Protein AF-A0AAP4BVQ0-F1 (afdb_monomer_lite)

Foldseek 3Di:
DDDDDDDDDPPPPPPPDPPVPLDPVPPPDSVLLVVLLCCLLVVVVVVVDDPVVNVVSQVVLVVDPSSNVVSVVVVVVSVVVVCVVCVVPVPDDPDPPPVVVVVVVVVVVVVVVVVVVVVVVD

Radius of gyration: 25.24 Å; chains: 1; bounding box: 69×45×67 Å

pLDDT: mean 72.68, std 19.27, range [38.62, 94.81]

Structure (mmCIF, N/CA/C/O backbone):
data_AF-A0AAP4BVQ0-F1
#
_entry.id   AF-A0AAP4BVQ0-F1
#
loop_
_atom_site.group_PDB
_atom_site.id
_atom_site.type_symbol
_atom_site.label_atom_id
_atom_site.label_alt_id
_atom_site.label_comp_id
_atom_site.label_asym_id
_atom_site.label_entity_id
_atom_site.label_seq_id
_atom_site.pdbx_PDB_ins_code
_atom_site.Cartn_x
_atom_site.Cartn_y
_atom_site.Cartn_z
_atom_site.occupancy
_atom_site.B_iso_or_equiv
_atom_site.auth_seq_id
_atom_site.auth_comp_id
_atom_site.auth_asym_id
_atom_site.auth_atom_id
_atom_site.pdbx_PDB_model_num
ATOM 1 N N . MET A 1 1 ? -35.764 2.721 -52.934 1.00 47.00 1 MET A N 1
ATOM 2 C CA . MET A 1 1 ? -36.577 3.657 -52.129 1.00 47.00 1 MET A CA 1
ATOM 3 C C . MET A 1 1 ? -36.946 2.973 -50.827 1.00 47.00 1 MET A C 1
ATOM 5 O O . MET A 1 1 ? -37.766 2.073 -50.873 1.00 47.00 1 MET A O 1
ATOM 9 N N . GLN A 1 2 ? -36.335 3.367 -49.711 1.00 41.88 2 GLN A N 1
ATOM 10 C CA . GLN A 1 2 ? -37.037 3.649 -48.455 1.00 41.88 2 GLN A CA 1
ATOM 11 C C . GLN A 1 2 ? -36.041 4.256 -47.462 1.00 41.88 2 GLN A C 1
ATOM 13 O O . GLN A 1 2 ? -34.983 3.713 -47.165 1.00 41.88 2 GLN A O 1
ATOM 18 N 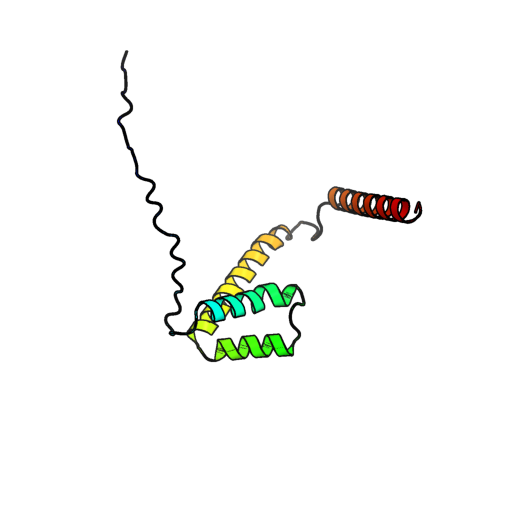N . ARG A 1 3 ? -36.400 5.477 -47.088 1.00 43.16 3 ARG A N 1
ATOM 19 C CA . ARG A 1 3 ? -35.766 6.440 -46.203 1.00 43.16 3 ARG A CA 1
ATOM 20 C C . ARG A 1 3 ? -36.080 6.020 -44.771 1.00 43.16 3 ARG A C 1
ATOM 22 O O . ARG A 1 3 ? -37.255 5.917 -44.439 1.00 43.16 3 ARG A O 1
ATOM 29 N N . TRP A 1 4 ? -35.059 5.812 -43.948 1.00 42.03 4 TRP A N 1
ATOM 30 C CA . TRP A 1 4 ? -35.228 5.669 -42.505 1.00 42.03 4 TRP A CA 1
ATOM 31 C C . TRP A 1 4 ? -34.676 6.922 -41.839 1.00 42.03 4 TRP A C 1
ATOM 33 O O . TRP A 1 4 ? -33.481 7.200 -41.879 1.00 42.03 4 TRP A O 1
ATOM 43 N N . ASN A 1 5 ? -35.612 7.728 -41.340 1.00 42.34 5 ASN A N 1
ATOM 44 C CA . ASN A 1 5 ? -35.358 8.928 -40.561 1.00 42.34 5 ASN A CA 1
ATOM 45 C C . ASN A 1 5 ? -34.653 8.522 -39.258 1.00 42.34 5 ASN A C 1
ATOM 47 O O . ASN A 1 5 ? -35.155 7.660 -38.539 1.00 42.34 5 ASN A O 1
ATOM 51 N N . ALA A 1 6 ? -33.511 9.143 -38.961 1.00 42.50 6 ALA A N 1
ATOM 52 C CA . ALA A 1 6 ? -32.888 9.051 -37.650 1.00 42.50 6 ALA A CA 1
ATOM 53 C C . ALA A 1 6 ? -33.754 9.842 -36.664 1.00 42.50 6 ALA A C 1
ATOM 55 O O . ALA A 1 6 ? -33.818 11.070 -36.727 1.00 42.50 6 ALA A O 1
ATOM 56 N N . HIS A 1 7 ? -34.479 9.111 -35.823 1.00 41.09 7 HIS A N 1
ATOM 57 C CA . HIS A 1 7 ? -35.153 9.662 -34.663 1.00 41.09 7 HIS A CA 1
ATOM 58 C C . HIS A 1 7 ? -34.091 9.974 -33.606 1.00 41.09 7 HIS A C 1
ATOM 60 O O . HIS A 1 7 ? -33.329 9.108 -33.186 1.00 41.09 7 HIS A O 1
ATOM 66 N N . GLU A 1 8 ? -34.046 11.251 -33.269 1.00 47.75 8 GLU A N 1
ATOM 67 C CA . GLU A 1 8 ? -33.634 11.859 -32.013 1.00 47.75 8 GLU A CA 1
ATOM 68 C C . GLU A 1 8 ? -33.653 10.895 -30.810 1.00 47.75 8 GLU A C 1
ATOM 70 O O . GLU A 1 8 ? -34.715 10.478 -30.353 1.00 47.75 8 GLU A O 1
ATOM 75 N N . SER A 1 9 ? -32.464 10.595 -30.286 1.00 40.69 9 SER A N 1
ATOM 76 C CA . SER A 1 9 ? -32.248 10.238 -28.883 1.00 40.69 9 SER A CA 1
ATOM 77 C C . SER A 1 9 ? -31.143 11.149 -28.373 1.00 40.69 9 SER A C 1
ATOM 79 O O . SER A 1 9 ? -29.952 10.862 -28.4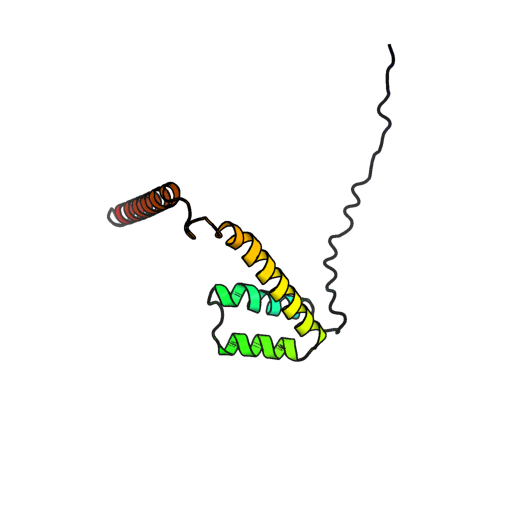87 1.00 40.69 9 SER A O 1
ATOM 81 N N . ALA A 1 10 ? -31.563 12.314 -27.884 1.00 44.50 10 ALA A N 1
ATOM 82 C CA . ALA A 1 10 ? -30.790 13.101 -26.944 1.00 44.50 10 ALA A CA 1
ATOM 83 C C . ALA A 1 10 ? -30.750 12.316 -25.626 1.00 44.50 10 ALA A C 1
ATOM 85 O O . ALA A 1 10 ? -31.527 12.580 -24.711 1.00 44.50 10 ALA A O 1
A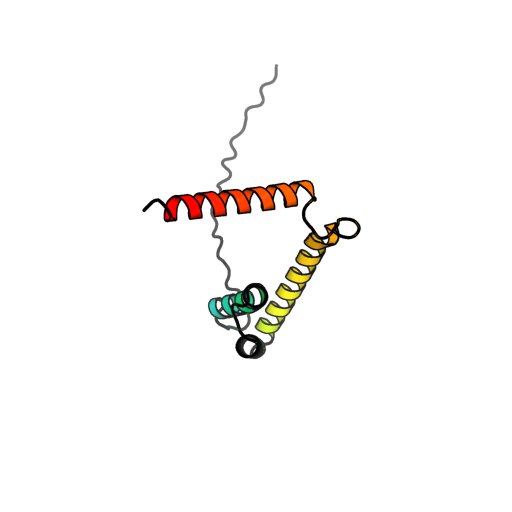TOM 86 N N . ASP A 1 11 ? -29.883 11.308 -25.560 1.00 43.12 11 ASP A N 1
ATOM 87 C CA . ASP A 1 11 ? -29.552 10.675 -24.294 1.00 43.12 11 ASP A CA 1
ATOM 88 C C . ASP A 1 11 ? -28.599 11.622 -23.577 1.00 43.12 11 ASP A C 1
ATOM 90 O O . ASP A 1 11 ? -27.412 11.739 -23.894 1.00 43.12 11 ASP A O 1
ATOM 94 N N . ASN A 1 12 ? -29.205 12.389 -22.672 1.00 44.91 12 ASN A N 1
ATOM 95 C CA . ASN A 1 12 ? -28.544 13.193 -21.669 1.00 44.91 12 ASN A CA 1
ATOM 96 C C . ASN A 1 12 ? -27.378 12.385 -21.095 1.00 44.91 12 ASN A C 1
ATOM 98 O O . ASN A 1 12 ? -27.575 11.373 -20.424 1.00 44.91 12 ASN A O 1
ATOM 102 N N . HIS A 1 13 ? -26.154 12.832 -21.373 1.00 43.12 13 HIS A N 1
ATOM 103 C CA . HIS A 1 13 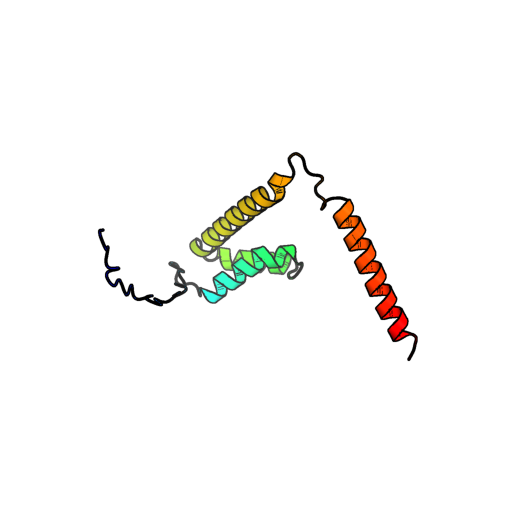? -25.020 12.481 -20.540 1.00 43.12 13 HIS A CA 1
ATOM 104 C C . HIS A 1 13 ? -25.272 13.132 -19.184 1.00 43.12 13 HIS A C 1
ATOM 106 O O . HIS A 1 13 ? -24.831 14.255 -18.932 1.00 43.12 13 HIS A O 1
ATOM 112 N N . ASP A 1 14 ? -26.019 12.421 -18.343 1.00 38.91 14 ASP A N 1
ATOM 113 C CA . ASP A 1 14 ? -26.009 12.609 -16.908 1.00 38.91 14 ASP A CA 1
ATOM 114 C C . ASP A 1 14 ? -24.552 12.442 -16.481 1.00 38.91 14 ASP A C 1
ATOM 116 O O . ASP A 1 14 ? -24.011 11.347 -16.318 1.00 38.91 14 ASP A O 1
ATOM 120 N N . ALA A 1 15 ? -23.885 13.588 -16.369 1.00 42.84 15 ALA A N 1
ATOM 121 C CA . ALA A 1 15 ? -22.658 13.781 -15.627 1.00 42.84 15 ALA A CA 1
ATOM 122 C C . ALA A 1 15 ? -22.972 13.650 -14.131 1.00 42.84 15 ALA A C 1
ATOM 124 O O . ALA A 1 15 ? -22.647 14.527 -13.326 1.00 42.84 15 ALA A O 1
ATOM 125 N N . ASP A 1 16 ? -23.622 12.547 -13.767 1.00 39.12 16 ASP A N 1
ATOM 126 C CA . ASP A 1 16 ? -23.793 12.116 -12.402 1.00 39.12 16 ASP A CA 1
ATOM 127 C C . ASP A 1 16 ? -22.416 11.680 -11.932 1.00 39.12 16 ASP A C 1
ATOM 129 O O . ASP A 1 16 ? -21.966 10.554 -12.118 1.00 39.12 16 ASP A O 1
ATOM 133 N N . SER A 1 17 ? -21.714 12.672 -11.390 1.00 43.88 17 SER A N 1
ATOM 134 C CA . SER A 1 17 ? -21.062 12.541 -10.105 1.00 43.88 17 SER A CA 1
ATOM 135 C C . SER A 1 17 ? -20.349 11.197 -9.958 1.0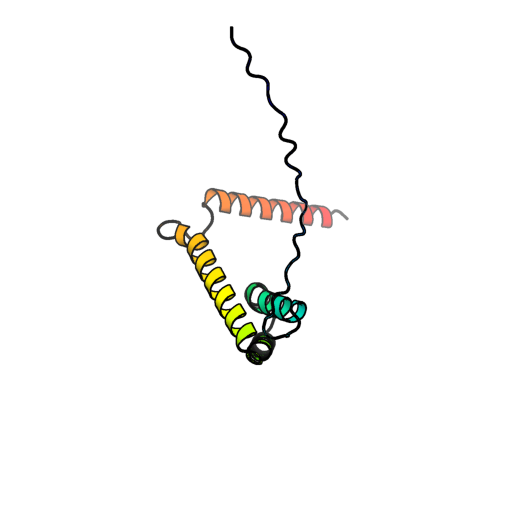0 43.88 17 SER A C 1
ATOM 137 O O . SER A 1 17 ? -20.888 10.244 -9.397 1.00 43.88 17 SER A O 1
ATOM 139 N N . TYR A 1 18 ? -19.072 11.153 -10.350 1.00 42.75 18 TYR A N 1
ATOM 140 C CA . TYR A 1 18 ? -18.102 10.337 -9.619 1.00 42.75 18 TYR A CA 1
ATOM 141 C C . TYR A 1 18 ? -18.024 10.889 -8.186 1.00 42.75 18 TYR A C 1
ATOM 143 O O . TYR A 1 18 ? -17.030 11.480 -7.762 1.00 42.75 18 TYR A O 1
ATOM 151 N N . GLY A 1 19 ? -19.114 10.741 -7.435 1.00 38.62 19 GLY A N 1
ATOM 152 C CA . GLY A 1 19 ? -19.107 10.756 -5.999 1.00 38.62 19 GLY A CA 1
ATOM 153 C C . GLY A 1 19 ? -18.256 9.564 -5.637 1.00 38.62 19 GLY A C 1
ATOM 154 O O . GLY A 1 19 ? -18.727 8.432 -5.648 1.00 38.62 19 GLY A O 1
ATOM 155 N N . GLY A 1 20 ? -16.969 9.817 -5.404 1.00 45.56 20 GLY A N 1
ATOM 156 C CA . GLY A 1 20 ? -16.120 8.903 -4.670 1.00 45.56 20 GLY A CA 1
ATOM 157 C C . GLY A 1 20 ? -16.779 8.726 -3.317 1.00 45.56 20 GLY A C 1
ATOM 158 O O . GLY A 1 20 ? -16.500 9.483 -2.391 1.00 45.56 20 GLY A O 1
ATOM 159 N N . GLU A 1 21 ? -17.720 7.789 -3.239 1.00 48.88 21 GLU A N 1
ATOM 160 C CA . GLU A 1 21 ? -18.324 7.358 -2.003 1.00 48.88 21 GLU A CA 1
ATOM 161 C C . GLU A 1 21 ? -17.170 6.839 -1.168 1.00 48.88 21 GLU A C 1
ATOM 163 O O . GLU A 1 21 ? -16.604 5.765 -1.368 1.00 48.88 21 GLU A O 1
ATOM 168 N N . THR A 1 22 ? -16.763 7.706 -0.260 1.00 55.47 22 THR A N 1
ATOM 169 C CA . THR A 1 22 ? -15.871 7.473 0.847 1.00 55.47 22 THR A CA 1
ATOM 170 C C . THR A 1 22 ? -16.504 6.427 1.768 1.00 55.47 22 THR A C 1
ATOM 172 O O . THR A 1 22 ? -16.918 6.736 2.883 1.00 55.47 22 THR A O 1
ATOM 175 N N . TYR A 1 23 ? -16.669 5.195 1.284 1.00 53.09 23 TYR A N 1
ATOM 176 C CA . TYR A 1 23 ? -17.357 4.132 1.997 1.00 53.09 23 TYR A CA 1
ATOM 177 C C . TYR A 1 23 ? -16.390 3.516 3.006 1.00 53.09 23 TYR A C 1
ATOM 179 O O . TYR A 1 23 ? -15.641 2.585 2.718 1.00 53.09 23 TYR A O 1
ATOM 187 N N . ALA A 1 24 ? -16.383 4.081 4.210 1.00 57.44 24 ALA A N 1
ATOM 188 C CA . ALA A 1 24 ? -15.845 3.434 5.394 1.00 57.44 24 ALA A CA 1
ATOM 189 C C . ALA A 1 24 ? -17.036 3.100 6.311 1.00 57.44 24 ALA A C 1
ATOM 191 O O . ALA A 1 24 ? -17.420 3.931 7.136 1.00 57.44 24 ALA A O 1
ATOM 192 N N . PRO A 1 25 ? -17.642 1.902 6.199 1.00 71.06 25 PRO A N 1
ATOM 193 C CA . PRO A 1 25 ? -18.791 1.500 7.022 1.00 71.06 25 PRO A CA 1
ATOM 194 C C . PRO A 1 25 ? -18.455 1.437 8.525 1.00 71.06 25 PRO A C 1
ATOM 196 O O . PRO A 1 25 ? -19.340 1.283 9.358 1.00 71.06 25 PRO A O 1
ATOM 199 N N . CYS A 1 26 ? -17.173 1.576 8.874 1.00 86.06 26 CYS A N 1
ATOM 200 C CA . CYS A 1 26 ? -16.636 1.655 10.227 1.00 86.06 26 CYS A CA 1
ATOM 201 C C . CYS A 1 26 ? -16.577 3.068 10.835 1.00 86.06 26 CYS A C 1
ATOM 203 O O . CYS A 1 26 ? -16.207 3.190 12.000 1.00 86.06 26 CYS A O 1
ATOM 205 N N . GLY A 1 27 ? -16.868 4.135 10.080 1.00 84.88 27 GLY A N 1
ATOM 206 C CA . GLY A 1 27 ? -16.762 5.521 10.567 1.00 84.88 27 GLY A CA 1
ATOM 207 C C . GLY A 1 27 ? -15.330 6.069 10.682 1.00 84.88 27 GLY A C 1
ATOM 208 O O . GLY A 1 27 ? -15.144 7.214 11.094 1.00 84.88 27 GLY A O 1
ATOM 209 N N . CYS A 1 28 ? -14.308 5.295 10.302 1.00 90.25 28 CYS A N 1
ATOM 210 C CA . CYS A 1 28 ? -12.936 5.789 10.183 1.00 90.25 28 CYS A CA 1
ATOM 211 C C . CYS A 1 28 ? -12.827 6.835 9.063 1.00 90.25 28 CYS A C 1
ATOM 213 O O . CYS A 1 28 ? -13.532 6.735 8.060 1.00 90.25 28 CYS A O 1
ATOM 215 N N . SER A 1 29 ? -11.905 7.801 9.195 1.00 91.06 29 SER A N 1
ATOM 216 C CA . SER A 1 29 ? -11.649 8.801 8.146 1.00 91.06 29 SER A CA 1
ATOM 217 C C . SER A 1 29 ? -11.276 8.108 6.827 1.00 91.06 29 SER A C 1
ATOM 219 O O . SER A 1 29 ? -10.204 7.500 6.737 1.00 91.06 29 SER A O 1
ATOM 221 N N . PRO A 1 30 ? -12.106 8.228 5.780 1.00 88.94 30 PRO A N 1
ATOM 222 C CA . PRO A 1 30 ? -11.857 7.557 4.508 1.00 88.94 30 PRO A CA 1
ATOM 223 C C . PRO A 1 30 ? -10.576 8.054 3.837 1.00 88.94 30 PRO A C 1
ATOM 225 O O . PRO A 1 30 ? -9.847 7.270 3.237 1.00 88.94 30 PRO A O 1
ATOM 228 N N . GLN A 1 31 ? -10.254 9.341 3.997 1.00 91.12 31 GLN A N 1
ATOM 229 C CA . GLN A 1 31 ? -9.024 9.944 3.485 1.00 91.12 31 GLN A CA 1
ATOM 230 C C . GLN A 1 31 ? -7.791 9.329 4.153 1.00 91.12 31 GLN A C 1
ATOM 232 O O . GLN A 1 31 ? -6.838 8.972 3.463 1.00 91.12 31 GLN A O 1
ATOM 237 N N . ARG A 1 32 ? -7.821 9.157 5.483 1.00 92.81 32 ARG A N 1
ATOM 238 C CA . ARG A 1 32 ? -6.716 8.539 6.227 1.00 92.81 32 ARG A CA 1
ATOM 239 C C . ARG A 1 32 ? -6.544 7.071 5.856 1.00 92.81 32 ARG A C 1
ATOM 241 O O . ARG A 1 32 ? -5.422 6.647 5.608 1.00 92.81 32 ARG A O 1
ATOM 248 N N . VAL A 1 33 ? -7.640 6.319 5.765 1.00 92.38 33 VAL A N 1
ATOM 249 C CA . VAL A 1 33 ? -7.601 4.902 5.376 1.00 92.38 33 VAL A CA 1
ATOM 250 C C . VAL A 1 33 ? -7.051 4.746 3.959 1.00 92.38 33 VAL A C 1
ATOM 252 O O . VAL A 1 33 ? -6.137 3.956 3.756 1.00 92.38 33 VAL A O 1
ATOM 255 N N . ASN A 1 34 ? -7.537 5.535 2.994 1.00 90.94 34 ASN A N 1
ATOM 256 C CA . ASN A 1 34 ? -7.031 5.514 1.617 1.00 90.94 34 ASN A CA 1
ATOM 257 C C . ASN A 1 34 ? -5.536 5.841 1.556 1.00 90.94 34 ASN A C 1
ATOM 259 O O . ASN A 1 34 ? -4.791 5.171 0.846 1.00 90.94 34 ASN A O 1
ATOM 263 N N . TYR A 1 35 ? -5.100 6.847 2.319 1.00 91.50 35 TYR A N 1
ATOM 264 C CA . TYR A 1 35 ? -3.692 7.213 2.418 1.00 91.50 35 TYR A CA 1
ATOM 265 C C . TYR A 1 35 ? -2.843 6.054 2.950 1.00 91.50 35 TYR A C 1
ATOM 267 O O . TYR A 1 35 ? -1.852 5.703 2.323 1.00 91.50 35 TYR A O 1
ATOM 275 N N . LEU A 1 36 ? -3.234 5.435 4.069 1.00 93.12 36 LEU A N 1
ATOM 276 C CA . LEU A 1 36 ? -2.481 4.330 4.671 1.00 93.12 36 LEU A CA 1
ATOM 277 C C . LEU A 1 36 ? -2.438 3.097 3.767 1.00 93.12 36 LEU A C 1
ATOM 279 O O . LEU A 1 36 ? -1.387 2.481 3.632 1.00 93.12 36 LEU A O 1
ATOM 283 N N . VAL A 1 37 ? -3.557 2.754 3.127 1.00 92.56 37 VAL A N 1
ATOM 284 C CA . VAL A 1 37 ? -3.626 1.631 2.183 1.00 92.56 37 VAL A CA 1
ATOM 285 C C . VAL A 1 37 ? -2.716 1.883 0.980 1.00 92.56 37 VAL A C 1
ATOM 287 O O . VAL A 1 37 ? -1.891 1.031 0.662 1.00 92.56 37 VAL A O 1
ATOM 290 N N . GLY A 1 38 ? -2.792 3.064 0.357 1.00 89.81 38 GLY A N 1
ATOM 291 C CA . GLY A 1 38 ? -1.903 3.422 -0.753 1.00 89.81 38 GLY A CA 1
ATOM 292 C C . GLY A 1 38 ? -0.432 3.451 -0.333 1.00 89.81 38 GLY A C 1
ATOM 293 O O . GLY A 1 38 ? 0.432 2.939 -1.036 1.00 89.81 38 GLY A O 1
ATOM 294 N N . LEU A 1 39 ? -0.143 3.969 0.861 1.00 91.12 39 LEU A N 1
ATOM 295 C CA . LEU A 1 39 ? 1.206 4.004 1.418 1.00 91.12 39 LEU A CA 1
ATOM 296 C C . LEU A 1 39 ? 1.778 2.596 1.647 1.00 91.12 39 LEU A C 1
ATOM 298 O O . LEU A 1 39 ? 2.954 2.367 1.379 1.00 91.12 39 LEU A O 1
ATOM 302 N N . LEU A 1 40 ? 0.964 1.646 2.109 1.00 91.31 40 LEU A N 1
ATOM 303 C CA . LEU A 1 40 ? 1.393 0.262 2.322 1.00 91.31 40 LEU A CA 1
ATOM 304 C C . LEU A 1 40 ? 1.585 -0.513 1.015 1.00 91.31 40 LEU A C 1
ATOM 306 O O . LEU A 1 40 ? 2.474 -1.357 0.949 1.00 91.31 40 LEU A O 1
ATOM 310 N N . ILE A 1 41 ? 0.785 -0.225 -0.012 1.00 88.69 41 ILE A N 1
ATOM 311 C CA . ILE A 1 41 ? 0.847 -0.923 -1.302 1.00 88.69 41 ILE A CA 1
ATOM 312 C C . ILE A 1 41 ? 1.949 -0.346 -2.194 1.00 88.69 41 ILE A C 1
ATOM 314 O O . ILE A 1 41 ? 2.791 -1.090 -2.686 1.00 88.69 41 ILE A O 1
ATOM 318 N N . ASP A 1 42 ? 1.977 0.973 -2.384 1.00 83.25 42 ASP A N 1
ATOM 319 C CA . ASP A 1 42 ? 2.914 1.630 -3.302 1.00 83.25 42 ASP A CA 1
ATOM 320 C C . ASP A 1 42 ? 4.184 2.125 -2.593 1.00 83.25 42 ASP A C 1
ATOM 322 O O . ASP A 1 42 ? 5.268 2.160 -3.178 1.00 83.25 42 ASP A O 1
ATOM 326 N N . GLY A 1 43 ? 4.083 2.527 -1.323 1.00 73.94 43 GLY A N 1
ATOM 327 C CA . GLY A 1 43 ? 5.217 3.071 -0.569 1.00 73.94 43 GLY A CA 1
ATOM 328 C C . GLY A 1 43 ? 6.233 2.009 -0.145 1.00 73.94 43 GLY A C 1
ATOM 329 O O . GLY A 1 43 ? 7.427 2.311 -0.067 1.00 73.94 43 GLY A O 1
ATOM 330 N N . ALA A 1 44 ? 5.786 0.765 0.059 1.00 70.88 44 ALA A N 1
ATOM 331 C CA . ALA A 1 44 ? 6.658 -0.363 0.384 1.00 70.88 44 ALA A CA 1
ATOM 332 C C . ALA A 1 44 ? 7.613 -0.717 -0.771 1.00 70.88 44 ALA A C 1
ATOM 334 O O . ALA A 1 44 ? 8.789 -0.986 -0.536 1.00 70.88 44 ALA A O 1
ATOM 335 N N . GLU A 1 45 ? 7.135 -0.671 -2.018 1.00 71.06 45 GLU A N 1
ATOM 336 C CA . GLU A 1 45 ? 7.928 -1.018 -3.208 1.00 71.06 45 GLU A CA 1
ATOM 337 C C . GLU A 1 45 ? 8.938 0.081 -3.576 1.00 71.06 45 GLU A C 1
ATOM 339 O O . GLU A 1 45 ? 10.036 -0.205 -4.050 1.00 71.06 45 GLU A O 1
ATOM 344 N N . ASN A 1 46 ? 8.602 1.345 -3.302 1.00 73.31 46 ASN A N 1
ATOM 345 C CA . ASN A 1 46 ? 9.425 2.501 -3.666 1.00 73.31 46 ASN A CA 1
ATOM 346 C C . ASN A 1 46 ? 10.436 2.921 -2.582 1.00 73.31 46 ASN A C 1
ATOM 348 O O . ASN A 1 46 ? 11.123 3.930 -2.742 1.00 73.31 46 ASN A O 1
ATOM 352 N N . GLY A 1 47 ? 10.522 2.181 -1.470 1.00 77.00 47 GLY A N 1
ATOM 353 C CA . GLY A 1 47 ? 11.401 2.516 -0.343 1.00 77.00 47 GLY A CA 1
ATOM 354 C C . GLY A 1 47 ? 11.024 3.824 0.361 1.00 77.00 47 GLY A C 1
ATOM 355 O O . GLY A 1 47 ? 11.876 4.451 0.986 1.00 77.00 47 GLY A O 1
ATOM 356 N N . ALA A 1 48 ? 9.763 4.252 0.243 1.00 77.38 48 ALA A N 1
ATOM 357 C CA . ALA A 1 48 ? 9.270 5.497 0.831 1.00 77.38 48 ALA A CA 1
ATOM 358 C C . ALA A 1 48 ? 9.138 5.418 2.359 1.00 77.38 48 ALA A C 1
ATOM 360 O O . ALA A 1 48 ? 9.084 6.453 3.017 1.00 77.38 48 ALA A O 1
ATOM 361 N N . LEU A 1 49 ? 9.090 4.200 2.905 1.00 80.56 49 LEU A N 1
ATOM 362 C CA . LEU A 1 49 ? 9.006 3.925 4.332 1.00 80.56 49 LEU A CA 1
ATOM 363 C C . LEU A 1 49 ? 10.088 2.945 4.772 1.00 80.56 49 LEU A C 1
ATOM 365 O O . LEU A 1 49 ? 10.440 2.005 4.055 1.00 80.56 49 LEU A O 1
ATOM 369 N N . ASN A 1 50 ? 10.565 3.127 5.998 1.00 86.62 50 ASN A N 1
ATOM 370 C CA . ASN A 1 50 ? 11.367 2.128 6.685 1.00 86.62 50 ASN A CA 1
ATOM 371 C C . ASN A 1 50 ? 10.482 1.035 7.327 1.00 86.62 50 ASN A C 1
ATOM 373 O O . ASN A 1 50 ? 9.258 1.142 7.404 1.00 86.62 50 ASN A O 1
ATOM 377 N N . SER A 1 51 ? 11.115 -0.040 7.807 1.00 86.69 51 SER A N 1
ATOM 378 C CA . SER A 1 51 ? 10.416 -1.199 8.390 1.00 86.69 51 SER A CA 1
ATOM 379 C C . SER A 1 51 ? 9.500 -0.841 9.571 1.00 86.69 51 SER A C 1
ATOM 381 O O . SER A 1 51 ? 8.427 -1.425 9.706 1.00 86.69 51 SER A O 1
ATOM 383 N N . ALA A 1 52 ? 9.893 0.116 10.418 1.00 90.50 52 ALA A N 1
ATOM 384 C CA . ALA A 1 52 ? 9.090 0.517 11.572 1.00 90.50 52 ALA A CA 1
ATOM 385 C C . ALA A 1 52 ? 7.836 1.285 11.133 1.00 90.50 52 ALA A C 1
ATOM 387 O O . ALA A 1 52 ? 6.735 0.951 11.555 1.00 90.50 52 ALA A O 1
ATOM 388 N N . GLU A 1 53 ? 7.982 2.227 10.201 1.00 89.62 53 GLU A N 1
ATOM 389 C CA . GLU A 1 53 ? 6.857 3.017 9.685 1.00 89.62 53 GLU A CA 1
ATOM 390 C C . GLU A 1 53 ? 5.818 2.147 8.957 1.00 89.62 53 GLU A C 1
ATOM 392 O O . GLU A 1 53 ? 4.615 2.395 9.051 1.00 89.62 53 GLU A O 1
ATOM 397 N N . LEU A 1 54 ? 6.263 1.087 8.270 1.00 89.69 54 LEU A N 1
ATOM 398 C CA . LEU A 1 54 ? 5.366 0.094 7.670 1.00 89.69 54 LEU A CA 1
ATOM 399 C C . LEU A 1 54 ? 4.559 -0.665 8.730 1.00 89.69 54 LEU A C 1
ATOM 401 O O . LEU A 1 54 ? 3.369 -0.921 8.538 1.00 89.69 54 LEU A O 1
ATOM 405 N N . GLN A 1 55 ? 5.194 -1.037 9.843 1.00 91.25 55 GLN A N 1
ATOM 406 C CA . GLN A 1 55 ? 4.504 -1.713 10.941 1.00 91.25 55 GLN A CA 1
ATOM 407 C C . GLN A 1 55 ? 3.521 -0.781 11.646 1.00 91.25 55 GLN A C 1
ATOM 409 O O . GLN A 1 55 ? 2.405 -1.205 11.940 1.00 91.25 55 GLN A O 1
ATOM 414 N N . ASP A 1 56 ? 3.878 0.487 11.833 1.00 94.00 56 ASP A N 1
ATOM 415 C CA . ASP A 1 56 ? 2.996 1.483 12.441 1.00 94.00 56 ASP A CA 1
ATOM 416 C C . ASP A 1 56 ? 1.747 1.722 11.580 1.00 94.00 56 ASP A C 1
ATOM 418 O O . ASP A 1 56 ? 0.624 1.690 12.086 1.00 94.00 56 ASP A O 1
ATOM 422 N N . ALA A 1 57 ? 1.912 1.864 10.261 1.00 92.75 57 ALA A N 1
ATOM 423 C CA . ALA A 1 57 ? 0.789 2.008 9.334 1.00 92.75 57 ALA A CA 1
ATOM 424 C C . ALA A 1 57 ? -0.129 0.768 9.327 1.00 92.75 57 ALA A C 1
ATOM 426 O O . ALA A 1 57 ? -1.357 0.895 9.279 1.00 92.75 57 ALA A O 1
ATOM 427 N N . ARG A 1 58 ? 0.449 -0.439 9.428 1.00 93.56 58 ARG A N 1
ATOM 428 C CA . ARG A 1 58 ? -0.319 -1.686 9.581 1.00 93.56 58 ARG A CA 1
ATOM 429 C C . ARG A 1 58 ? -1.061 -1.745 10.911 1.00 93.56 58 ARG A C 1
ATOM 431 O O . ARG A 1 58 ? -2.229 -2.125 10.923 1.00 93.56 58 ARG A O 1
ATOM 438 N N . ALA A 1 59 ? -0.414 -1.358 12.007 1.00 94.81 59 ALA A N 1
ATOM 439 C CA . ALA A 1 59 ? -1.022 -1.326 13.332 1.00 94.81 59 ALA A CA 1
ATOM 440 C C . ALA A 1 59 ? -2.191 -0.331 13.392 1.00 94.81 59 ALA A C 1
ATOM 442 O O . ALA A 1 59 ? -3.235 -0.638 13.968 1.00 94.81 59 ALA A O 1
ATOM 443 N N . GLU A 1 60 ? -2.060 0.826 12.736 1.00 94.31 60 GLU A N 1
ATOM 444 C CA . GLU A 1 60 ? -3.129 1.821 12.652 1.00 94.31 60 GLU A CA 1
ATOM 445 C C . GLU A 1 60 ? -4.359 1.265 11.921 1.00 94.31 60 GLU A C 1
ATOM 447 O O . GLU A 1 60 ? -5.474 1.373 12.432 1.00 94.31 60 GLU A O 1
ATOM 452 N N . LEU A 1 61 ? -4.186 0.596 10.775 1.00 93.62 61 LEU A N 1
ATOM 453 C CA . LEU A 1 61 ? -5.307 -0.045 10.074 1.00 93.62 61 LEU A CA 1
ATOM 454 C C . LEU A 1 61 ? -5.884 -1.237 10.847 1.00 93.62 61 LEU A C 1
ATOM 456 O O . LEU A 1 61 ? -7.099 -1.432 10.830 1.00 93.62 61 LEU A O 1
ATOM 460 N N . ALA A 1 62 ? -5.045 -1.998 11.554 1.00 93.69 62 ALA A N 1
ATOM 461 C CA . ALA A 1 62 ? -5.465 -3.136 12.372 1.00 93.69 62 ALA A CA 1
ATOM 462 C C . ALA A 1 62 ? -6.332 -2.733 13.578 1.00 93.69 62 ALA A C 1
ATOM 464 O O . ALA A 1 62 ? -7.048 -3.575 14.118 1.00 93.69 62 ALA A O 1
ATOM 465 N N . SER A 1 63 ? -6.336 -1.452 13.969 1.00 94.19 63 SER A N 1
ATOM 466 C CA . SER A 1 63 ? -7.257 -0.931 14.991 1.00 94.19 63 SER A CA 1
ATOM 467 C C . SER A 1 63 ? -8.737 -1.045 14.592 1.00 94.19 63 SER A C 1
ATOM 469 O O . SER A 1 63 ? -9.615 -1.005 15.455 1.00 94.19 63 SER A O 1
ATOM 471 N N . CYS A 1 64 ? -9.028 -1.225 13.297 1.00 94.12 64 CYS A N 1
ATOM 472 C CA . CYS A 1 64 ? -10.370 -1.428 12.773 1.00 94.12 64 CYS A CA 1
ATOM 473 C C . CYS A 1 64 ? -10.414 -2.633 11.824 1.00 94.12 64 CYS A C 1
ATOM 475 O O . CYS A 1 64 ? -9.834 -2.614 10.740 1.00 94.12 64 CYS A O 1
ATOM 477 N N . GLU A 1 65 ? -11.199 -3.653 12.179 1.00 93.44 65 GLU A N 1
ATOM 478 C CA . GLU A 1 65 ? -11.327 -4.889 11.392 1.00 93.44 65 GLU A CA 1
ATOM 479 C C . GLU A 1 65 ? -11.762 -4.633 9.937 1.00 93.44 65 GLU A C 1
ATOM 481 O O . GLU A 1 65 ? -11.275 -5.279 9.013 1.00 93.44 65 GLU A O 1
ATOM 486 N N . LEU A 1 66 ? -12.656 -3.666 9.707 1.00 92.25 66 LEU A N 1
ATOM 487 C CA . LEU A 1 66 ? -13.1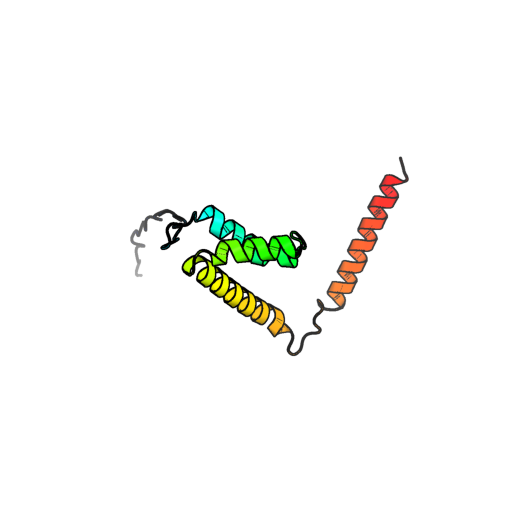41 -3.333 8.363 1.00 92.25 66 LEU A CA 1
ATOM 488 C C . LEU A 1 66 ? -12.062 -2.653 7.508 1.00 92.25 66 LEU A C 1
ATOM 490 O O . LEU A 1 66 ? -11.936 -2.963 6.324 1.00 92.25 66 LEU A O 1
ATOM 494 N N . CYS A 1 67 ? -11.255 -1.770 8.102 1.00 92.69 67 CYS A N 1
ATOM 495 C CA . CYS A 1 67 ? -10.122 -1.139 7.422 1.00 92.69 67 CYS A CA 1
ATOM 496 C C . CYS A 1 67 ? -9.028 -2.161 7.103 1.00 92.69 67 CYS A C 1
ATOM 498 O O . CYS A 1 67 ? -8.465 -2.139 6.010 1.00 92.69 67 CYS A O 1
ATOM 500 N N . TYR A 1 68 ? -8.774 -3.090 8.026 1.00 93.19 68 TYR A N 1
ATOM 501 C CA . TYR A 1 68 ? -7.824 -4.174 7.809 1.00 93.19 68 TYR A CA 1
ATOM 502 C C . TYR A 1 68 ? -8.286 -5.136 6.703 1.00 93.19 68 TYR A C 1
ATOM 504 O O . TYR A 1 68 ? -7.521 -5.438 5.793 1.00 93.19 68 TYR A O 1
ATOM 512 N N . LYS A 1 69 ? -9.568 -5.533 6.691 1.00 91.88 69 LYS A N 1
ATOM 513 C CA . LYS A 1 69 ? -10.149 -6.336 5.597 1.00 91.88 69 LYS A CA 1
ATOM 514 C C . LYS A 1 69 ? -10.033 -5.650 4.241 1.00 91.88 69 LYS A C 1
ATOM 516 O O . LYS A 1 69 ? -9.813 -6.319 3.236 1.00 91.88 69 LYS A O 1
ATOM 521 N N . ARG A 1 70 ? -10.186 -4.325 4.201 1.00 90.88 70 ARG A N 1
ATOM 522 C CA . ARG A 1 70 ? -9.991 -3.555 2.973 1.00 90.88 70 ARG A CA 1
ATOM 523 C C . ARG A 1 70 ? -8.544 -3.636 2.486 1.00 90.88 70 ARG A C 1
ATOM 525 O O . ARG A 1 70 ? -8.337 -3.890 1.306 1.00 90.88 70 ARG A O 1
ATOM 532 N N . LEU A 1 71 ? -7.565 -3.485 3.380 1.00 92.50 71 LEU A N 1
ATOM 533 C CA . LEU A 1 71 ? -6.154 -3.683 3.037 1.00 92.50 71 LEU A CA 1
ATOM 534 C C . LEU A 1 71 ? -5.911 -5.089 2.466 1.00 92.50 71 LEU A C 1
ATOM 536 O O . LEU A 1 71 ? -5.322 -5.204 1.397 1.00 92.50 71 LEU A O 1
ATOM 540 N N . GLU A 1 72 ? -6.424 -6.144 3.111 1.00 92.69 72 GLU A N 1
ATOM 541 C CA . GLU A 1 72 ? -6.273 -7.518 2.606 1.00 92.69 72 GLU A CA 1
ATOM 542 C C . GLU A 1 72 ? -6.856 -7.702 1.196 1.00 92.69 72 GLU A C 1
ATOM 544 O O . GLU A 1 72 ? -6.310 -8.449 0.382 1.00 92.69 72 GLU A O 1
ATOM 549 N N . GLN A 1 73 ? -7.995 -7.068 0.899 1.00 91.81 73 GLN A N 1
ATOM 550 C CA . GLN A 1 73 ? -8.608 -7.132 -0.429 1.00 91.81 73 GLN A CA 1
ATOM 551 C C . GLN A 1 73 ? -7.717 -6.474 -1.479 1.00 91.81 73 GLN A C 1
ATOM 553 O O . GLN A 1 73 ? -7.468 -7.075 -2.523 1.00 91.81 73 GLN A O 1
ATOM 558 N N . GLU A 1 74 ? -7.206 -5.282 -1.192 1.00 91.38 74 GLU A N 1
ATOM 559 C CA . GLU A 1 74 ? -6.312 -4.558 -2.094 1.00 91.38 74 GLU A CA 1
ATOM 560 C C . GLU A 1 74 ? -4.993 -5.315 -2.311 1.00 91.38 74 GLU A C 1
ATOM 562 O O . GLU A 1 74 ? -4.542 -5.454 -3.446 1.00 91.38 74 GLU A O 1
ATOM 567 N N . GLU A 1 75 ? -4.415 -5.914 -1.263 1.00 91.06 75 GLU A N 1
ATOM 568 C CA . GLU A 1 75 ? -3.237 -6.785 -1.379 1.00 91.06 75 GLU A CA 1
ATOM 569 C C . GLU A 1 75 ? -3.517 -8.010 -2.270 1.00 91.06 75 GLU A C 1
ATOM 571 O O . GLU A 1 75 ? -2.689 -8.377 -3.108 1.00 91.06 75 GLU A O 1
ATOM 576 N N . ARG A 1 76 ? -4.702 -8.628 -2.154 1.00 89.81 76 ARG A N 1
ATOM 577 C CA . ARG A 1 76 ? -5.117 -9.740 -3.031 1.00 89.81 76 ARG A CA 1
ATOM 578 C C . ARG A 1 76 ? -5.292 -9.295 -4.480 1.00 89.81 76 ARG A C 1
ATOM 580 O O . ARG A 1 76 ? -4.852 -10.012 -5.380 1.00 89.81 76 ARG A O 1
ATOM 587 N N . PHE A 1 77 ? -5.907 -8.137 -4.718 1.00 88.00 77 PHE A N 1
ATOM 588 C CA . PHE A 1 77 ? -6.049 -7.578 -6.063 1.00 88.00 77 PHE A CA 1
ATOM 589 C C . PHE A 1 77 ? -4.690 -7.232 -6.672 1.00 88.00 77 PHE A C 1
ATOM 591 O O . PHE A 1 77 ? -4.419 -7.632 -7.803 1.00 88.00 77 PHE A O 1
ATOM 598 N N . ARG A 1 78 ? -3.797 -6.585 -5.916 1.00 87.56 78 ARG A N 1
ATOM 599 C CA . ARG A 1 78 ? -2.414 -6.304 -6.332 1.00 87.56 78 ARG A CA 1
ATOM 600 C C . ARG A 1 78 ? -1.673 -7.593 -6.683 1.00 87.56 78 ARG A C 1
ATOM 602 O O . ARG A 1 78 ? -1.057 -7.670 -7.738 1.00 87.56 78 ARG A O 1
ATOM 609 N N . ALA A 1 79 ? -1.786 -8.635 -5.858 1.00 85.12 79 ALA A N 1
ATOM 610 C CA . ALA A 1 79 ? -1.173 -9.932 -6.137 1.00 85.12 79 ALA A CA 1
ATOM 611 C C . ALA A 1 79 ? -1.732 -10.588 -7.412 1.00 85.12 79 ALA A C 1
ATOM 613 O O . ALA A 1 79 ? -0.973 -11.189 -8.170 1.00 85.12 79 ALA A O 1
ATOM 614 N N . LEU A 1 80 ? -3.039 -10.472 -7.671 1.00 84.81 80 LEU A N 1
ATOM 615 C CA . LEU A 1 80 ? -3.659 -10.955 -8.908 1.00 84.81 80 LEU A CA 1
ATOM 616 C C . LEU A 1 80 ? -3.142 -10.186 -10.130 1.00 84.81 80 LEU A C 1
ATOM 618 O O . LEU A 1 80 ? -2.779 -10.806 -11.124 1.00 84.81 80 LEU A O 1
ATOM 622 N N . LEU A 1 81 ? -3.070 -8.857 -10.042 1.00 84.94 81 LEU A N 1
ATOM 623 C CA . LEU A 1 81 ? -2.542 -8.003 -11.106 1.00 84.94 81 LEU A CA 1
ATOM 624 C C . LEU A 1 81 ? -1.072 -8.305 -11.389 1.00 84.94 81 LEU A C 1
ATOM 626 O O . LEU A 1 81 ? -0.711 -8.505 -12.544 1.00 84.94 81 LEU A O 1
ATOM 630 N N . ASN A 1 82 ? -0.250 -8.431 -10.346 1.00 80.75 82 ASN A N 1
ATOM 631 C CA . ASN A 1 82 ? 1.146 -8.833 -10.480 1.00 80.75 82 ASN A CA 1
ATOM 632 C C . ASN A 1 82 ? 1.245 -10.201 -11.151 1.00 80.75 82 ASN A C 1
ATOM 634 O O . ASN A 1 82 ? 2.020 -10.355 -12.080 1.00 80.75 82 ASN A O 1
ATOM 638 N N . ARG A 1 83 ? 0.403 -11.173 -10.781 1.00 78.00 83 ARG A N 1
ATOM 639 C CA . ARG A 1 83 ? 0.350 -12.455 -11.494 1.00 78.00 83 ARG A CA 1
ATOM 640 C C . ARG A 1 83 ? -0.052 -12.295 -12.950 1.00 78.00 83 ARG A C 1
ATOM 642 O O . ARG A 1 83 ? 0.533 -12.973 -13.761 1.00 78.00 83 ARG A O 1
ATOM 649 N N . CYS A 1 84 ? -1.003 -11.444 -13.321 1.00 76.38 84 CYS A N 1
ATOM 650 C CA . CYS A 1 84 ? -1.347 -11.248 -14.734 1.00 76.38 84 CYS A CA 1
ATOM 651 C C . CYS A 1 84 ? -0.223 -10.564 -15.524 1.00 76.38 84 CYS A C 1
ATOM 653 O O . CYS A 1 84 ? 0.026 -10.927 -16.670 1.00 76.38 84 CYS A O 1
ATOM 655 N N . CYS A 1 85 ? 0.459 -9.600 -14.911 1.00 69.00 85 CYS A N 1
ATOM 656 C CA . CYS A 1 85 ? 1.573 -8.883 -15.523 1.00 69.00 85 CYS A CA 1
ATOM 657 C C . CYS A 1 85 ? 2.855 -9.730 -15.590 1.00 69.00 85 CYS A C 1
ATOM 659 O O . CYS A 1 85 ? 3.608 -9.581 -16.543 1.00 69.00 85 CYS A O 1
ATOM 661 N N . SER A 1 86 ? 3.067 -10.634 -14.630 1.00 59.59 86 SER A N 1
ATOM 662 C CA . SER A 1 86 ? 4.189 -11.584 -14.572 1.00 59.59 86 SER A CA 1
ATOM 663 C C . SER A 1 86 ? 3.869 -12.951 -15.195 1.00 59.59 86 SER A C 1
ATOM 665 O O . SER A 1 86 ? 4.770 -13.716 -15.488 1.00 59.59 86 SER A O 1
ATOM 667 N N . ALA A 1 87 ? 2.601 -13.307 -15.436 1.00 50.41 87 ALA A N 1
ATOM 668 C CA . ALA A 1 87 ? 2.214 -14.547 -16.137 1.00 50.41 87 ALA A CA 1
ATOM 669 C C . ALA A 1 87 ? 2.436 -14.458 -17.650 1.00 50.41 87 ALA A C 1
ATOM 671 O O . ALA A 1 87 ? 2.206 -15.429 -18.370 1.00 50.41 87 ALA A O 1
ATOM 672 N N . VAL A 1 88 ? 2.916 -13.316 -18.141 1.00 50.75 88 VAL A N 1
ATOM 673 C CA . VAL A 1 88 ? 3.564 -13.261 -19.450 1.00 50.75 88 VAL A CA 1
ATOM 674 C C . VAL A 1 88 ? 4.863 -14.102 -19.428 1.00 50.75 88 VAL A C 1
ATOM 676 O O . VAL A 1 88 ? 5.245 -14.632 -20.467 1.00 50.75 88 VAL A O 1
ATOM 679 N N . ASP A 1 89 ? 5.445 -14.364 -18.245 1.00 46.41 89 ASP A N 1
ATOM 680 C CA . ASP A 1 89 ? 6.748 -15.013 -18.024 1.00 46.41 89 ASP A CA 1
ATOM 681 C C . ASP A 1 89 ? 6.720 -16.525 -17.705 1.00 46.41 89 ASP A C 1
ATOM 683 O O . ASP A 1 89 ? 7.699 -17.066 -17.200 1.00 46.41 89 ASP A O 1
ATOM 687 N N . GLU A 1 90 ? 5.685 -17.287 -18.084 1.00 44.50 90 GLU A N 1
ATOM 688 C CA . GLU A 1 90 ? 5.836 -18.765 -18.168 1.00 44.50 90 GLU A CA 1
ATOM 689 C C . GLU A 1 90 ? 6.561 -19.205 -19.466 1.00 44.50 90 GLU A C 1
ATOM 691 O O . GLU A 1 90 ? 6.604 -20.382 -19.828 1.00 44.50 90 GLU A O 1
ATOM 696 N N . GLY A 1 91 ? 7.184 -18.250 -20.167 1.00 50.19 91 GLY A N 1
ATOM 697 C CA . GLY A 1 91 ? 8.020 -18.484 -21.344 1.00 50.19 91 GLY A CA 1
ATOM 698 C C . GLY A 1 91 ? 8.793 -17.263 -21.858 1.00 50.19 91 GLY A C 1
ATOM 699 O O . GLY A 1 91 ? 9.675 -17.437 -22.704 1.00 50.19 91 GLY A O 1
ATOM 700 N N . SER A 1 92 ? 8.514 -16.045 -21.379 1.00 52.50 92 SER A N 1
ATOM 701 C CA . SER A 1 92 ? 9.382 -14.896 -21.634 1.00 52.50 92 SER A CA 1
ATOM 702 C C . SER A 1 92 ? 10.442 -14.753 -20.552 1.00 52.50 92 SER A C 1
ATOM 704 O O . SER A 1 92 ? 10.169 -14.731 -19.364 1.00 52.50 92 SER A O 1
ATOM 706 N N . ASP A 1 93 ? 11.685 -14.671 -21.014 1.00 48.41 93 ASP A N 1
ATOM 707 C CA . ASP A 1 93 ? 12.800 -14.008 -20.344 1.00 48.41 93 ASP A CA 1
ATOM 708 C C . ASP A 1 93 ? 12.243 -12.744 -19.652 1.00 48.41 93 ASP A C 1
ATOM 710 O O . ASP A 1 93 ? 11.741 -11.871 -20.361 1.00 48.41 93 ASP A O 1
ATOM 714 N N . ASP A 1 94 ? 12.311 -12.690 -18.314 1.00 53.28 94 ASP A N 1
ATOM 715 C CA . ASP A 1 94 ? 11.771 -11.711 -17.330 1.00 53.28 94 ASP A CA 1
ATOM 716 C C . ASP A 1 94 ? 12.338 -10.280 -17.502 1.00 53.28 94 ASP A C 1
ATOM 718 O O . ASP A 1 94 ? 12.735 -9.541 -16.601 1.00 53.28 94 ASP A O 1
ATOM 722 N N . THR A 1 95 ? 12.615 -9.942 -18.745 1.00 55.44 95 THR A N 1
ATOM 723 C CA . THR A 1 95 ? 13.517 -8.907 -19.175 1.00 55.44 95 THR A CA 1
ATOM 724 C C . THR A 1 95 ? 13.018 -8.485 -20.553 1.00 55.44 95 THR A C 1
ATOM 726 O O . THR A 1 95 ? 13.009 -9.295 -21.479 1.00 55.44 95 THR A O 1
ATOM 729 N N . ALA A 1 96 ? 12.636 -7.210 -20.714 1.00 62.22 96 ALA A N 1
ATOM 730 C CA . ALA A 1 96 ? 12.200 -6.621 -21.991 1.00 62.22 96 ALA A CA 1
ATOM 731 C C . ALA A 1 96 ? 12.985 -7.194 -23.193 1.00 62.22 96 ALA A C 1
ATOM 733 O O . ALA A 1 96 ? 14.182 -7.414 -23.028 1.00 62.22 96 ALA A O 1
ATOM 734 N N . PRO A 1 97 ? 12.412 -7.430 -24.389 1.00 75.81 97 PRO A N 1
ATOM 735 C CA . PRO A 1 97 ? 13.116 -8.093 -25.497 1.00 75.81 97 PRO A CA 1
ATOM 736 C C . PRO A 1 97 ? 14.545 -7.563 -25.697 1.00 75.81 97 PRO A C 1
ATOM 738 O O . PRO A 1 97 ? 14.743 -6.350 -25.650 1.00 75.81 97 PRO A O 1
ATOM 741 N N . ARG A 1 98 ? 15.553 -8.430 -25.907 1.00 75.31 98 ARG A N 1
ATOM 742 C CA . ARG A 1 98 ? 16.981 -8.015 -25.944 1.00 75.31 98 ARG A CA 1
ATOM 743 C C . ARG A 1 98 ? 17.236 -6.781 -26.810 1.00 75.31 98 ARG A C 1
ATOM 745 O O . ARG A 1 98 ? 17.925 -5.866 -26.371 1.00 75.31 98 ARG A O 1
ATOM 752 N N . SER A 1 99 ? 16.616 -6.728 -27.986 1.00 83.56 99 SER A N 1
ATOM 753 C CA . SER A 1 99 ? 16.693 -5.593 -28.912 1.00 83.56 99 SER A CA 1
ATOM 754 C C . SER A 1 99 ? 16.201 -4.279 -28.296 1.00 83.56 99 SER A C 1
ATOM 756 O O . SER A 1 99 ? 16.781 -3.219 -28.529 1.00 83.56 99 SER A O 1
ATOM 758 N N . LEU A 1 100 ? 15.151 -4.329 -27.476 1.00 82.00 100 LEU A N 1
ATOM 759 C CA . LEU A 1 100 ? 14.641 -3.183 -26.736 1.00 82.00 100 LEU A CA 1
ATOM 760 C C . LEU A 1 100 ? 15.605 -2.782 -25.610 1.00 82.00 100 LEU A C 1
ATOM 762 O O . LEU A 1 100 ? 15.883 -1.595 -25.458 1.00 82.00 100 LEU A O 1
ATOM 766 N N . ARG A 1 101 ? 16.187 -3.746 -24.883 1.00 82.62 101 ARG A N 1
ATOM 767 C CA . ARG A 1 101 ? 17.192 -3.468 -23.833 1.00 82.62 101 ARG A CA 1
ATOM 768 C C . ARG A 1 101 ? 18.423 -2.787 -24.401 1.00 82.62 101 ARG A C 1
ATOM 770 O O . ARG A 1 101 ? 18.864 -1.774 -23.871 1.00 82.62 101 ARG A O 1
ATOM 777 N N . GLU A 1 102 ? 18.956 -3.315 -25.496 1.00 85.06 102 GLU A N 1
ATOM 778 C CA . GLU A 1 102 ? 20.121 -2.757 -26.183 1.00 85.06 102 GLU A CA 1
ATOM 779 C C . GLU A 1 102 ? 19.854 -1.323 -26.647 1.00 85.06 102 GLU A C 1
ATOM 781 O O . GLU A 1 102 ? 20.665 -0.432 -26.388 1.00 85.06 102 GLU A O 1
ATOM 786 N N . ARG A 1 103 ? 18.681 -1.068 -27.243 1.00 87.62 103 ARG A N 1
ATOM 787 C CA . ARG A 1 103 ? 18.263 0.285 -27.635 1.00 87.62 103 ARG A CA 1
ATOM 788 C C . ARG A 1 103 ? 18.175 1.237 -26.445 1.00 87.62 103 ARG A C 1
ATOM 790 O O . ARG A 1 103 ? 18.696 2.347 -26.529 1.00 87.62 103 ARG A O 1
ATOM 797 N N . ILE A 1 104 ? 17.552 0.810 -25.347 1.00 85.81 104 ILE A N 1
ATOM 798 C CA . ILE A 1 104 ? 17.425 1.617 -24.126 1.00 85.81 104 ILE A CA 1
ATOM 799 C C . ILE A 1 104 ? 18.813 1.941 -23.552 1.00 85.81 104 ILE A C 1
ATOM 801 O O . ILE A 1 104 ? 19.106 3.102 -23.275 1.00 85.81 104 ILE A O 1
ATOM 805 N N . ILE A 1 105 ? 19.704 0.949 -23.447 1.00 87.69 105 ILE A N 1
ATOM 806 C CA . ILE A 1 105 ? 21.076 1.130 -22.943 1.00 87.69 105 ILE A CA 1
ATOM 807 C C . ILE A 1 105 ? 21.852 2.140 -23.795 1.00 87.69 105 ILE A C 1
ATOM 809 O O . ILE A 1 105 ? 22.544 3.003 -23.249 1.00 87.69 105 ILE A O 1
ATOM 813 N N . VAL A 1 106 ? 21.753 2.047 -25.124 1.00 88.94 106 VAL A N 1
ATOM 814 C CA . VAL A 1 106 ? 22.410 2.997 -26.029 1.00 88.94 106 VAL A CA 1
ATOM 815 C C . VAL A 1 106 ? 21.847 4.405 -25.836 1.00 88.94 106 VAL A C 1
ATOM 817 O O . VAL A 1 106 ? 22.642 5.329 -25.674 1.00 88.94 106 VAL A O 1
ATOM 820 N N . SER A 1 107 ? 20.520 4.567 -25.770 1.00 84.62 107 SER A N 1
ATOM 821 C CA . SER A 1 107 ? 19.881 5.881 -25.582 1.00 84.62 107 SER A CA 1
ATOM 822 C C . SER A 1 107 ? 20.344 6.550 -24.284 1.00 84.62 107 SER A C 1
ATOM 824 O O . SER A 1 107 ? 20.853 7.673 -24.313 1.00 84.62 107 SER A O 1
ATOM 826 N N . ILE A 1 108 ? 20.320 5.811 -23.167 1.00 84.38 108 ILE A N 1
ATOM 827 C CA . ILE A 1 108 ? 20.792 6.293 -21.859 1.00 84.38 108 ILE A CA 1
ATOM 828 C C . ILE A 1 108 ? 22.257 6.740 -21.938 1.00 84.38 108 ILE A C 1
ATOM 830 O O . ILE A 1 108 ? 22.617 7.814 -21.453 1.00 84.38 108 ILE A O 1
ATOM 834 N N . ARG A 1 109 ? 23.127 5.938 -22.568 1.00 80.69 109 ARG A N 1
ATOM 835 C CA . ARG A 1 109 ? 24.545 6.294 -22.729 1.00 80.69 109 ARG A CA 1
ATOM 836 C C . ARG A 1 109 ? 24.709 7.559 -23.563 1.00 80.69 109 ARG A C 1
ATOM 838 O O . ARG A 1 109 ? 25.480 8.436 -23.175 1.00 80.69 109 ARG A O 1
ATOM 845 N N . THR A 1 110 ? 23.994 7.686 -24.679 1.00 80.44 110 THR A N 1
ATOM 846 C CA . THR A 1 110 ? 24.080 8.882 -25.527 1.00 80.44 110 THR A CA 1
ATOM 847 C C . THR A 1 110 ? 23.623 10.138 -24.791 1.00 80.44 110 THR A C 1
ATOM 849 O O . THR A 1 110 ? 24.336 11.140 -24.817 1.00 80.44 110 THR A O 1
ATOM 852 N N . GLU A 1 111 ? 22.524 10.067 -24.041 1.00 74.00 111 GLU A N 1
ATOM 853 C CA . GLU A 1 111 ? 21.987 11.183 -23.254 1.00 74.00 111 GLU A CA 1
ATOM 854 C C . GLU A 1 111 ? 22.933 11.603 -22.117 1.00 74.00 111 GLU A C 1
ATOM 856 O O . GLU A 1 111 ? 23.205 12.787 -21.920 1.00 74.00 111 GLU A O 1
ATOM 861 N N . GLN A 1 112 ? 23.540 10.651 -21.404 1.00 69.12 112 GLN A N 1
ATOM 862 C CA . GLN A 1 112 ? 24.543 10.977 -20.382 1.00 69.12 112 GLN A CA 1
ATOM 863 C C . GLN A 1 112 ? 25.802 11.624 -20.978 1.00 69.12 112 GLN A C 1
ATOM 865 O O . GLN A 1 112 ? 26.446 12.463 -20.336 1.00 69.12 112 GLN A O 1
ATOM 870 N N . THR A 1 113 ? 26.166 11.248 -22.204 1.00 63.56 113 THR A N 1
ATOM 871 C CA . THR A 1 113 ? 27.354 11.780 -22.879 1.00 63.56 113 THR A CA 1
ATOM 872 C C . THR A 1 113 ? 27.113 13.205 -23.383 1.00 63.56 113 THR A C 1
ATOM 874 O O . THR A 1 113 ? 27.981 14.065 -23.215 1.00 63.56 113 THR A O 1
ATOM 877 N N . THR A 1 114 ? 25.929 13.510 -23.924 1.00 61.44 114 THR A N 1
ATOM 878 C CA . THR A 1 114 ? 25.570 14.872 -24.365 1.00 61.44 114 THR A CA 1
ATOM 879 C C . THR A 1 114 ? 25.495 15.851 -23.190 1.00 61.44 114 THR A C 1
ATOM 881 O O . THR A 1 114 ? 26.063 16.940 -23.277 1.00 61.44 114 THR A O 1
ATOM 884 N N . VAL A 1 115 ? 24.919 15.441 -22.055 1.00 61.88 115 VAL A N 1
ATOM 885 C CA . VAL A 1 115 ? 24.839 16.258 -20.826 1.00 61.88 115 VAL A CA 1
ATOM 886 C C . VAL A 1 115 ? 26.218 16.524 -20.204 1.00 61.88 115 VAL A C 1
ATOM 888 O O . VAL A 1 115 ? 26.502 17.626 -19.733 1.00 61.88 115 VAL A O 1
ATOM 891 N N . ARG A 1 116 ? 27.126 15.541 -20.209 1.00 58.06 116 ARG A N 1
ATOM 892 C CA . ARG A 1 116 ? 28.506 15.751 -19.727 1.00 58.06 116 ARG A CA 1
ATOM 893 C C . ARG A 1 116 ? 29.308 16.670 -20.641 1.00 58.06 116 ARG A C 1
ATOM 895 O O . ARG A 1 116 ? 30.119 17.456 -20.158 1.00 58.06 116 ARG A O 1
ATOM 902 N N . THR A 1 117 ? 29.082 16.581 -21.948 1.00 56.53 117 THR A N 1
ATOM 903 C CA . THR A 1 117 ? 29.793 17.400 -22.937 1.00 56.53 117 THR A CA 1
ATOM 904 C C . THR A 1 117 ? 29.310 18.851 -22.913 1.00 56.53 117 THR A C 1
ATOM 906 O O . THR A 1 117 ? 30.128 19.752 -23.077 1.00 56.53 117 THR A O 1
ATOM 909 N N . SER A 1 118 ? 28.023 19.098 -22.640 1.00 59.75 118 SER A N 1
ATOM 910 C CA . SER A 1 118 ? 27.492 20.454 -22.450 1.00 59.75 118 SER A CA 1
ATOM 911 C C . SER A 1 118 ? 27.989 21.104 -21.152 1.00 59.75 118 SER A C 1
ATOM 913 O O . SER A 1 118 ? 28.375 22.267 -21.175 1.00 59.75 118 SER A O 1
ATOM 915 N N . ARG A 1 119 ? 28.093 20.352 -20.045 1.00 57.44 119 ARG A N 1
ATOM 916 C CA . ARG A 1 119 ? 28.652 20.852 -18.769 1.00 57.44 119 ARG A CA 1
ATOM 917 C C . ARG A 1 119 ? 30.147 21.178 -18.801 1.00 57.44 119 ARG A C 1
ATOM 919 O O . ARG A 1 119 ? 30.594 21.968 -17.985 1.00 57.44 119 ARG A O 1
ATOM 926 N N . ARG A 1 120 ? 30.928 20.559 -19.692 1.00 54.78 120 ARG A N 1
ATOM 927 C CA . ARG A 1 120 ? 32.391 20.751 -19.777 1.00 54.78 120 ARG A CA 1
ATOM 928 C C . ARG A 1 120 ? 32.808 21.902 -20.704 1.00 54.78 120 ARG A C 1
ATOM 930 O O . ARG A 1 120 ? 33.995 22.182 -20.814 1.00 54.78 120 ARG A O 1
ATOM 937 N N . ARG A 1 121 ? 31.852 22.505 -21.421 1.00 52.50 121 ARG A N 1
ATOM 938 C CA . ARG A 1 121 ? 32.062 23.634 -22.350 1.00 52.50 121 ARG A CA 1
ATOM 939 C C . ARG A 1 121 ? 31.655 24.991 -21.756 1.00 52.50 121 ARG A C 1
ATOM 941 O O . ARG A 1 121 ? 31.526 25.950 -22.511 1.00 52.50 121 ARG A O 1
ATOM 948 N N . TYR A 1 122 ? 31.461 25.049 -20.441 1.00 46.19 122 TYR A N 1
ATOM 949 C CA . TYR A 1 122 ? 31.323 26.275 -19.660 1.00 46.19 122 TYR A CA 1
ATOM 950 C C . TYR A 1 122 ? 32.454 26.349 -18.642 1.00 46.19 122 TYR A C 1
ATOM 952 O O . TYR A 1 122 ? 32.809 25.274 -18.100 1.00 46.19 122 TYR A O 1
#

Sequence (122 aa):
MQRWNAHESADNHDADSYGGETYAPCGCSPQRVNYLVGLLIDGAENGALNSAELQDARAELASCELCYKRLEQEERFRALLNRCCSAVDEGSDDTAPRSLRERIIVSIRTEQTTVRTSRRRY

Organism: NCBI:txid43769

Secondary structure (DSSP, 8-state):
------------------------TT---HHHHHHHHHIIIIITTTT-S-HHHHHHHHHHHHTSHHHHHHHHHHHHHHHHHHHHHHGGGTTS-SSS-HHHHHHHHHHHHHHHHHHHHHHTT-